Protein AF-A0A1R0F9T3-F1 (afdb_monomer_lite)

Secondary structure (DSSP, 8-state):
-PPEEE-TT--B------TTEEEEETTBSS--GGGTTS-EEEEEE---S----PPP---EEEEE-TTTHHHHHHHHHTTSSSEEEEE-GGGGSHHHHHHHHHHHHHHHHHHTS--B-HHHHHHHTTTBS-GGG---BHHHHHHHHHHHHHHGGGSGGGEEEE-TT--HHHHHHHHT-S-----

Structure (mmCIF, N/CA/C/O backbone):
data_AF-A0A1R0F9T3-F1
#
_entry.id   AF-A0A1R0F9T3-F1
#
loop_
_atom_site.group_PDB
_atom_site.id
_atom_site.type_symbol
_atom_site.label_atom_id
_atom_site.label_alt_id
_atom_site.label_comp_id
_atom_site.label_asym_id
_atom_site.label_entity_id
_atom_site.label_seq_id
_atom_site.pdbx_PDB_ins_code
_atom_site.Cartn_x
_atom_site.Cartn_y
_atom_site.Cartn_z
_atom_site.occupancy
_atom_site.B_iso_or_equiv
_atom_site.auth_seq_id
_atom_site.auth_comp_id
_atom_site.auth_asym_id
_atom_site.auth_atom_id
_atom_site.pdbx_PDB_model_num
ATOM 1 N N . MET A 1 1 ? -17.046 -14.395 0.648 1.00 65.00 1 MET A N 1
ATOM 2 C CA . MET A 1 1 ? -17.604 -13.207 -0.043 1.00 65.00 1 MET A CA 1
ATOM 3 C C . MET A 1 1 ? -16.597 -12.749 -1.085 1.00 65.00 1 MET A C 1
ATOM 5 O O . MET A 1 1 ? -15.412 -12.892 -0.808 1.00 65.00 1 MET A O 1
ATOM 9 N N . PRO A 1 2 ? -17.021 -12.252 -2.257 1.00 77.38 2 PRO A N 1
ATOM 10 C CA . PRO A 1 2 ? -16.086 -11.717 -3.244 1.00 77.38 2 PRO A CA 1
ATOM 11 C C . PRO A 1 2 ? -15.361 -10.472 -2.695 1.00 77.38 2 PRO A C 1
ATOM 13 O O . PRO A 1 2 ? -15.973 -9.710 -1.937 1.00 77.38 2 PRO A O 1
ATOM 16 N N . PRO A 1 3 ? -14.080 -10.261 -3.048 1.00 82.00 3 PRO A N 1
ATOM 17 C CA . PRO A 1 3 ? -13.340 -9.077 -2.632 1.00 82.00 3 PRO A CA 1
ATOM 18 C C . PRO A 1 3 ? -13.878 -7.819 -3.323 1.00 82.00 3 PRO A C 1
ATOM 20 O O . PRO A 1 3 ? -14.346 -7.864 -4.461 1.00 82.00 3 PRO A O 1
ATOM 23 N N . ILE A 1 4 ? -13.765 -6.675 -2.651 1.00 83.94 4 ILE A N 1
ATOM 24 C CA . ILE A 1 4 ? -14.003 -5.364 -3.258 1.00 83.94 4 ILE A CA 1
ATOM 25 C C . ILE A 1 4 ? -12.869 -5.081 -4.244 1.00 83.94 4 ILE A C 1
ATOM 27 O O . ILE A 1 4 ? -11.699 -5.058 -3.866 1.00 83.94 4 ILE A O 1
ATOM 31 N N . VAL A 1 5 ? -13.200 -4.857 -5.512 1.00 83.75 5 VAL A N 1
ATOM 32 C CA . VAL A 1 5 ? -12.196 -4.605 -6.550 1.00 83.75 5 VAL A CA 1
ATOM 33 C C . VAL A 1 5 ? -12.031 -3.103 -6.762 1.00 83.75 5 VAL A C 1
ATOM 35 O O . VAL A 1 5 ? -12.993 -2.398 -7.063 1.00 83.75 5 VAL A O 1
ATOM 38 N N . PHE A 1 6 ? -10.798 -2.634 -6.604 1.00 82.12 6 PHE A N 1
ATOM 39 C CA . PHE A 1 6 ? -10.340 -1.296 -6.950 1.00 82.12 6 PHE A CA 1
ATOM 40 C C . PHE A 1 6 ? -9.676 -1.324 -8.331 1.00 82.12 6 PHE A C 1
ATOM 42 O O . PHE A 1 6 ? -8.920 -2.250 -8.616 1.00 82.12 6 PHE A O 1
ATOM 49 N N . ASP A 1 7 ? -9.881 -0.321 -9.182 1.00 81.75 7 ASP A N 1
ATOM 50 C CA . ASP A 1 7 ? -8.977 -0.107 -10.318 1.00 81.75 7 ASP A CA 1
ATOM 51 C C . ASP A 1 7 ? -7.606 0.433 -9.869 1.00 81.75 7 ASP A C 1
ATOM 53 O O . ASP A 1 7 ? -7.357 0.698 -8.687 1.00 81.75 7 ASP A O 1
ATOM 57 N N . ARG A 1 8 ? -6.705 0.637 -10.840 1.00 77.44 8 ARG A N 1
ATOM 58 C CA . ARG A 1 8 ? -5.381 1.230 -10.601 1.00 77.44 8 ARG A CA 1
ATOM 59 C C . ARG A 1 8 ? -5.450 2.600 -9.908 1.00 77.44 8 ARG A C 1
ATOM 61 O O . ARG A 1 8 ? -4.518 2.972 -9.206 1.00 77.44 8 ARG A O 1
ATOM 68 N N . ASP A 1 9 ? -6.533 3.349 -10.120 1.00 78.44 9 ASP A N 1
ATOM 69 C CA . ASP A 1 9 ? -6.744 4.713 -9.628 1.00 78.44 9 ASP A CA 1
ATOM 70 C C . ASP A 1 9 ? -7.524 4.723 -8.293 1.00 78.44 9 ASP A C 1
ATOM 72 O O . ASP A 1 9 ? -7.835 5.783 -7.740 1.00 78.44 9 ASP A O 1
ATOM 76 N N . GLY A 1 10 ? -7.846 3.540 -7.760 1.00 77.31 10 GLY A N 1
ATOM 77 C CA . GLY A 1 10 ? -8.574 3.357 -6.513 1.00 77.31 10 GLY A CA 1
ATOM 78 C C . GLY A 1 10 ? -10.089 3.545 -6.621 1.00 77.31 10 GLY A C 1
ATOM 79 O O . GLY A 1 10 ? -10.742 3.773 -5.604 1.00 77.31 10 GLY A O 1
ATOM 80 N N . LYS A 1 11 ? -10.688 3.472 -7.812 1.00 79.44 11 LYS A N 1
ATOM 81 C CA . LYS A 1 11 ? -12.151 3.487 -7.975 1.00 79.44 11 LYS A CA 1
ATOM 82 C C . LYS A 1 11 ? -12.725 2.095 -7.747 1.00 79.44 11 LYS A C 1
ATOM 84 O O . LYS A 1 11 ? -12.160 1.112 -8.208 1.00 79.44 11 LYS A O 1
ATOM 89 N N . THR A 1 12 ? -13.864 2.030 -7.064 1.00 75.00 12 THR A N 1
ATOM 90 C CA . THR A 1 12 ? -14.610 0.792 -6.797 1.00 75.00 12 THR A CA 1
ATOM 91 C C . THR A 1 12 ? -16.018 0.901 -7.365 1.00 75.00 12 THR A C 1
ATOM 93 O O . THR A 1 12 ? -16.609 1.978 -7.340 1.00 75.00 12 THR A O 1
ATOM 96 N N . GLU A 1 13 ? -16.577 -0.212 -7.839 1.00 63.66 13 GLU A N 1
ATOM 97 C CA . GLU A 1 13 ? -17.983 -0.290 -8.280 1.00 63.66 13 GLU A CA 1
ATOM 98 C C . GLU A 1 13 ? -18.960 -0.637 -7.145 1.00 63.66 13 GLU A C 1
ATOM 100 O O . GLU A 1 13 ? -20.173 -0.663 -7.337 1.00 63.66 13 GLU A O 1
ATOM 105 N N . SER A 1 14 ? -18.464 -0.921 -5.939 1.00 58.78 14 SER A N 1
ATOM 106 C CA . SER A 1 14 ? -19.295 -1.498 -4.885 1.00 58.78 14 SER A CA 1
ATOM 107 C C . SER A 1 14 ? -20.095 -0.440 -4.111 1.00 58.78 14 SER A C 1
ATOM 109 O O . SER A 1 14 ? -19.513 0.444 -3.477 1.00 58.78 14 SER A O 1
ATOM 111 N N . SER A 1 15 ? -21.423 -0.589 -4.064 1.00 54.56 15 SER A N 1
ATOM 112 C CA . SER A 1 15 ? -22.349 0.227 -3.261 1.00 54.56 15 SER A CA 1
ATOM 113 C C . SER A 1 15 ? -22.450 -0.241 -1.798 1.00 54.56 15 SER A C 1
ATOM 115 O O . SER A 1 15 ? -23.550 -0.345 -1.246 1.00 54.56 15 SER A O 1
ATOM 117 N N . VAL A 1 16 ? -21.328 -0.604 -1.169 1.00 58.78 16 VAL A N 1
ATOM 118 C CA . VAL A 1 16 ? -21.351 -1.093 0.217 1.00 58.78 16 VAL A CA 1
ATOM 119 C C . VAL A 1 16 ? -21.516 0.100 1.159 1.00 58.78 16 VAL A C 1
ATOM 121 O O . VAL A 1 16 ? -20.554 0.795 1.473 1.00 58.78 16 VAL A O 1
ATOM 124 N N . LYS A 1 17 ? -22.747 0.324 1.629 1.00 57.59 17 LYS A N 1
ATOM 125 C CA . LYS A 1 17 ? -23.012 1.187 2.784 1.00 57.59 17 LYS A CA 1
ATOM 126 C C . LYS A 1 17 ? -22.591 0.441 4.046 1.00 57.59 17 LYS A C 1
ATOM 128 O O . LYS A 1 17 ? -23.295 -0.460 4.492 1.00 57.59 17 LYS A O 1
ATOM 133 N N . SER A 1 18 ? -21.445 0.797 4.602 1.00 58.94 18 SER A N 1
ATOM 134 C CA . SER A 1 18 ? -20.999 0.292 5.900 1.00 58.94 18 SER A CA 1
ATOM 135 C C . SER A 1 18 ? -20.145 1.344 6.584 1.00 58.94 18 SER A C 1
ATOM 137 O O . SER A 1 18 ? -19.235 1.896 5.961 1.00 58.94 18 SER A O 1
ATOM 139 N N . ASP A 1 19 ? -20.445 1.607 7.852 1.00 67.94 19 ASP A N 1
ATOM 140 C CA . ASP A 1 19 ? -19.645 2.487 8.691 1.00 67.94 19 ASP A CA 1
ATOM 141 C C . ASP A 1 19 ? -18.375 1.757 9.133 1.00 67.94 19 ASP A C 1
ATOM 143 O O . ASP A 1 19 ? -18.444 0.674 9.707 1.00 67.94 19 ASP A O 1
ATOM 147 N N . ASN A 1 20 ? -17.217 2.361 8.852 1.00 74.38 20 ASN A N 1
ATOM 148 C CA . ASN A 1 20 ? -15.891 1.944 9.321 1.00 74.38 20 ASN A CA 1
ATOM 149 C C . ASN A 1 20 ? -15.489 0.497 8.993 1.00 74.38 20 ASN A C 1
ATOM 151 O O . ASN A 1 20 ? -14.824 -0.172 9.782 1.00 74.38 20 ASN A O 1
ATOM 155 N N . LEU A 1 21 ? -15.847 0.010 7.806 1.00 86.81 21 LEU A N 1
ATOM 156 C CA . LEU A 1 21 ? -15.450 -1.328 7.385 1.00 86.81 21 LEU A CA 1
ATOM 157 C C . LEU A 1 21 ? -13.945 -1.387 7.074 1.00 86.81 21 LEU A C 1
ATOM 159 O O . LEU A 1 21 ? -13.468 -0.672 6.184 1.00 86.81 21 LEU A O 1
ATOM 163 N N . LEU A 1 22 ? -13.222 -2.282 7.755 1.00 91.44 22 LEU A N 1
ATOM 164 C CA . LEU A 1 22 ? -11.809 -2.544 7.493 1.00 91.44 22 LEU A CA 1
ATOM 165 C C . LEU A 1 22 ? -11.645 -3.418 6.243 1.00 91.44 22 LEU A C 1
ATOM 167 O O . LEU A 1 22 ? -12.154 -4.537 6.167 1.00 91.44 22 LEU A O 1
ATOM 171 N N . LEU A 1 23 ? -10.897 -2.915 5.268 1.00 92.00 23 LEU A N 1
ATOM 172 C CA . LEU A 1 23 ? -10.535 -3.618 4.048 1.00 92.00 23 LEU A CA 1
ATOM 173 C C . LEU A 1 23 ? -9.089 -4.104 4.131 1.00 92.00 23 LEU A C 1
ATOM 175 O O . LEU A 1 23 ? -8.170 -3.302 4.274 1.00 92.00 23 LEU A O 1
ATOM 179 N N . VAL A 1 24 ? -8.883 -5.411 3.989 1.00 93.06 24 VAL A N 1
ATOM 180 C CA . VAL A 1 24 ? -7.559 -6.053 3.936 1.00 93.06 24 VAL A CA 1
ATOM 181 C C . VAL A 1 24 ? -7.310 -6.666 2.555 1.00 93.06 24 VAL A C 1
ATOM 183 O O . VAL A 1 24 ? -8.276 -7.020 1.878 1.00 93.06 24 VAL A O 1
ATOM 186 N N . PRO A 1 25 ? -6.057 -6.820 2.099 1.00 91.19 25 PRO A N 1
ATOM 187 C CA . PRO A 1 25 ? -5.786 -7.512 0.842 1.00 91.19 25 PRO A CA 1
ATOM 188 C C . PRO A 1 25 ? -6.361 -8.938 0.862 1.00 91.19 25 PRO A C 1
ATOM 190 O O . PRO A 1 25 ? -6.212 -9.653 1.852 1.00 91.19 25 PRO A O 1
ATOM 193 N N . ASP A 1 26 ? -7.016 -9.367 -0.217 1.00 85.88 26 ASP A N 1
ATOM 194 C CA . ASP A 1 26 ? -7.688 -10.673 -0.283 1.00 85.88 26 ASP A CA 1
ATOM 195 C C . ASP A 1 26 ? -6.741 -11.880 -0.200 1.00 85.88 26 ASP A C 1
ATOM 197 O O . ASP A 1 26 ? -7.145 -12.957 0.232 1.00 85.88 26 ASP A O 1
ATOM 201 N N . SER A 1 27 ? -5.477 -11.672 -0.567 1.00 84.88 27 SER A N 1
ATOM 202 C CA . SER A 1 27 ? -4.444 -12.704 -0.639 1.00 84.88 27 SER A CA 1
ATOM 203 C C . SER A 1 27 ? -3.402 -12.538 0.464 1.00 84.88 27 SER A C 1
ATOM 205 O O . SER A 1 27 ? -2.284 -13.004 0.313 1.00 84.88 27 SER A O 1
ATOM 207 N N . LEU A 1 28 ? -3.711 -11.832 1.551 1.00 88.06 28 LEU A N 1
ATOM 208 C CA . LEU A 1 28 ? -2.763 -11.617 2.643 1.00 88.06 28 LEU A CA 1
ATOM 209 C C . LEU A 1 28 ? -2.394 -12.950 3.326 1.00 88.06 28 LEU A C 1
ATOM 211 O O . LEU A 1 28 ? -3.295 -13.682 3.729 1.00 88.06 28 LEU A O 1
ATOM 215 N N . PHE A 1 29 ? -1.096 -13.263 3.459 1.00 84.88 29 PHE A N 1
ATOM 216 C CA . PHE A 1 29 ? -0.644 -14.505 4.116 1.00 84.88 29 PHE A CA 1
ATOM 217 C C . PHE A 1 29 ? -1.073 -14.572 5.577 1.0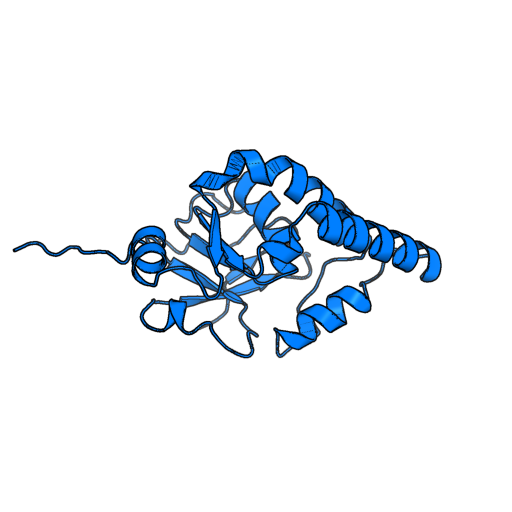0 84.88 29 PHE A C 1
ATOM 219 O O . PHE A 1 29 ? -1.625 -15.572 6.024 1.00 84.88 29 PHE A O 1
ATOM 226 N N . GLU A 1 30 ? -0.811 -13.494 6.309 1.00 85.62 30 GLU A N 1
ATOM 227 C CA . GLU A 1 30 ? -1.110 -13.381 7.727 1.00 85.62 30 GLU A CA 1
ATOM 228 C C . GLU A 1 30 ? -1.765 -12.033 7.979 1.00 85.62 30 GLU A C 1
ATOM 230 O O . GLU A 1 30 ? -1.244 -10.978 7.609 1.00 85.62 30 GLU A O 1
ATOM 235 N N . ILE A 1 31 ? -2.938 -12.069 8.603 1.00 87.12 31 ILE A N 1
ATOM 236 C CA . ILE A 1 31 ? -3.602 -10.854 9.055 1.00 87.12 31 ILE A CA 1
ATOM 237 C C . ILE A 1 31 ? -2.877 -10.396 10.322 1.00 87.12 31 ILE A C 1
ATOM 239 O O . ILE A 1 31 ? -2.765 -11.199 11.252 1.00 87.12 31 ILE A O 1
ATOM 243 N N . PRO A 1 32 ? -2.430 -9.129 10.404 1.00 88.06 32 PRO A N 1
ATOM 244 C CA . PRO A 1 32 ? -1.867 -8.598 11.634 1.00 88.06 32 PRO A CA 1
ATOM 245 C C . PRO A 1 32 ? -2.786 -8.880 12.824 1.00 88.06 32 PRO A C 1
ATOM 247 O O . PRO A 1 32 ? -3.992 -8.618 12.760 1.00 88.06 32 PRO A O 1
ATOM 250 N N . SER A 1 33 ? -2.214 -9.383 13.920 1.00 85.94 33 SER A N 1
ATOM 251 C CA . SER A 1 33 ? -2.945 -9.698 15.159 1.00 85.94 33 SER A CA 1
ATOM 252 C C . SER A 1 33 ? -3.733 -8.498 15.694 1.00 85.94 33 SER A C 1
ATOM 254 O O . SER A 1 33 ? -4.813 -8.664 16.257 1.00 85.94 33 SER A O 1
ATOM 256 N N . ALA A 1 34 ? -3.240 -7.290 15.412 1.00 85.56 34 ALA A N 1
ATOM 257 C CA . ALA A 1 34 ? -3.908 -6.008 15.608 1.00 85.56 34 ALA A CA 1
ATOM 258 C C . ALA A 1 34 ? -5.361 -5.956 15.113 1.00 85.56 34 ALA A C 1
ATOM 260 O O . ALA A 1 34 ? -6.176 -5.215 15.658 1.00 85.56 34 ALA A O 1
ATOM 261 N N . PHE A 1 35 ? -5.699 -6.720 14.075 1.00 88.62 35 PHE A N 1
ATOM 262 C CA . PHE A 1 35 ? -7.032 -6.705 13.492 1.00 88.62 35 PHE A CA 1
ATOM 263 C C . PHE A 1 35 ? -7.900 -7.875 13.945 1.00 88.62 35 PHE A C 1
ATOM 265 O O . PHE A 1 35 ? -9.034 -7.953 13.493 1.00 88.62 35 PHE A O 1
ATOM 272 N N . SER A 1 36 ? -7.433 -8.807 14.781 1.00 84.06 36 SER A N 1
ATOM 273 C CA . SER A 1 36 ? -8.149 -10.057 15.106 1.00 84.06 36 SER A CA 1
ATOM 274 C C . SER A 1 36 ? -9.632 -9.868 15.450 1.00 84.06 36 SER A C 1
ATOM 276 O O . SER A 1 36 ? -10.457 -10.614 14.934 1.00 84.06 36 SER A O 1
ATOM 278 N N . GLU A 1 37 ? -9.972 -8.818 16.197 1.00 81.56 37 GLU A N 1
ATOM 279 C CA . GLU A 1 37 ? -11.328 -8.532 16.697 1.00 81.56 37 GLU A CA 1
ATOM 280 C C . GLU A 1 37 ? -12.215 -7.715 15.735 1.00 81.56 37 GLU A C 1
ATOM 282 O O . GLU A 1 37 ? -13.374 -7.443 16.034 1.00 81.56 37 GLU A O 1
ATOM 287 N N . GLN A 1 38 ? -11.685 -7.301 14.583 1.00 82.88 38 GLN A N 1
ATOM 288 C CA . GLN A 1 38 ? -12.357 -6.384 13.661 1.00 82.88 38 GLN A CA 1
ATOM 289 C C . GLN A 1 38 ? -13.117 -7.135 12.568 1.00 82.88 38 GLN A C 1
ATOM 291 O O . GLN A 1 38 ? -12.598 -8.103 11.997 1.00 82.88 38 GLN A O 1
ATOM 296 N N . GLU A 1 39 ? -14.307 -6.642 12.209 1.00 84.88 39 GLU A N 1
ATOM 297 C CA . GLU A 1 39 ? -14.977 -7.078 10.984 1.00 84.88 39 GLU A CA 1
ATOM 298 C C . GLU A 1 39 ? -14.147 -6.627 9.778 1.00 84.88 39 GLU A C 1
ATOM 300 O O . GLU A 1 39 ? -13.840 -5.445 9.605 1.00 84.88 39 GLU A O 1
ATOM 305 N N . LYS A 1 40 ? -13.765 -7.591 8.940 1.00 87.25 40 LYS A N 1
ATOM 306 C CA . LYS A 1 40 ? -12.919 -7.361 7.771 1.00 87.25 40 LYS A CA 1
ATOM 307 C C . LYS A 1 40 ? -13.666 -7.756 6.516 1.00 87.25 40 LYS A C 1
ATOM 309 O O . LYS A 1 40 ? -14.296 -8.813 6.464 1.00 87.25 40 LYS A O 1
ATOM 314 N N . LYS A 1 41 ? -13.476 -6.981 5.456 1.00 89.62 41 LYS A N 1
ATOM 315 C CA . LYS A 1 41 ? -13.662 -7.468 4.089 1.00 89.62 41 LYS A CA 1
ATOM 316 C C . LYS A 1 41 ? -12.356 -7.434 3.332 1.00 89.62 41 LYS A C 1
ATOM 318 O O . LYS A 1 41 ? -11.402 -6.756 3.691 1.00 89.62 41 LYS A O 1
ATOM 323 N N . GLN A 1 42 ? -12.328 -8.223 2.278 1.00 88.94 42 GLN A N 1
ATOM 324 C CA . GLN A 1 42 ? -11.174 -8.340 1.417 1.00 88.94 42 GLN A CA 1
ATOM 325 C C . GLN A 1 42 ? -11.274 -7.345 0.260 1.00 88.94 42 GLN A C 1
ATOM 327 O O . GLN A 1 42 ? -12.376 -7.081 -0.226 1.00 88.94 42 GLN A O 1
ATOM 332 N N . TYR A 1 43 ? -10.143 -6.814 -0.200 1.00 87.50 43 TYR A N 1
ATOM 333 C CA . TYR A 1 43 ? -10.060 -6.014 -1.418 1.00 87.50 43 TYR A CA 1
ATOM 334 C C . TYR A 1 43 ? -8.936 -6.464 -2.340 1.00 87.50 43 TYR A C 1
ATOM 336 O O . TYR A 1 43 ? -7.915 -6.964 -1.872 1.00 87.50 43 TYR A O 1
ATOM 344 N N . ARG A 1 44 ? -9.096 -6.197 -3.640 1.00 85.62 44 ARG A N 1
ATOM 345 C CA . ARG A 1 44 ? -8.129 -6.467 -4.713 1.00 85.62 44 ARG A CA 1
ATOM 346 C C . ARG A 1 44 ? -7.927 -5.240 -5.592 1.00 85.62 44 ARG A C 1
ATOM 348 O O . ARG A 1 44 ? -8.863 -4.475 -5.787 1.00 85.62 44 ARG A O 1
ATOM 355 N N . ILE A 1 45 ? -6.736 -5.089 -6.169 1.00 81.94 45 ILE A N 1
ATOM 356 C CA . ILE A 1 45 ? -6.464 -4.105 -7.226 1.00 81.94 45 ILE A CA 1
ATOM 357 C C . ILE A 1 45 ? -6.540 -4.821 -8.585 1.00 81.94 45 ILE A C 1
ATOM 359 O O . ILE A 1 45 ? -5.838 -5.800 -8.822 1.00 81.94 45 ILE A O 1
ATOM 363 N N . GLY A 1 46 ? -7.431 -4.376 -9.467 1.00 75.06 46 GLY A N 1
ATOM 364 C CA . GLY A 1 46 ? -7.703 -4.966 -10.778 1.00 75.06 46 GLY A CA 1
ATOM 365 C C . GLY A 1 46 ? -6.828 -4.418 -11.914 1.00 75.06 46 GLY A C 1
ATOM 366 O O . GLY A 1 46 ? -6.213 -3.356 -11.807 1.00 75.06 46 GLY A O 1
ATOM 367 N N . ARG A 1 47 ? -6.803 -5.147 -13.044 1.00 64.19 47 ARG A N 1
ATOM 368 C CA . ARG A 1 47 ? -6.047 -4.828 -14.281 1.00 64.19 47 ARG A CA 1
ATOM 369 C C . ARG A 1 47 ? -6.711 -3.834 -15.242 1.00 64.19 47 ARG A C 1
ATOM 371 O O . ARG A 1 47 ? -6.119 -3.525 -16.264 1.00 64.19 47 ARG A O 1
ATOM 378 N N . ASN A 1 48 ? -7.840 -3.244 -14.851 1.00 60.41 48 ASN A N 1
ATOM 379 C CA . ASN A 1 48 ? -8.385 -2.029 -15.462 1.00 60.41 48 ASN A CA 1
ATOM 380 C C . ASN A 1 48 ? -8.846 -2.185 -16.927 1.00 60.41 48 ASN A C 1
ATOM 382 O O . ASN A 1 48 ? -8.130 -1.779 -17.837 1.00 60.41 48 ASN A O 1
ATOM 386 N N . ILE A 1 49 ? -10.048 -2.725 -17.177 1.00 49.56 49 ILE A N 1
ATOM 387 C CA . ILE A 1 49 ? -10.641 -2.595 -18.527 1.00 49.56 49 ILE A CA 1
ATOM 388 C C . ILE A 1 49 ? -12.080 -2.070 -18.501 1.00 49.56 49 ILE A C 1
ATOM 390 O O . ILE A 1 49 ? -12.401 -1.216 -19.316 1.00 49.56 49 ILE A O 1
ATOM 394 N N . PHE A 1 50 ? -12.924 -2.436 -17.537 1.00 46.28 50 PHE A N 1
ATOM 395 C CA . PHE A 1 50 ? -14.273 -1.868 -17.462 1.00 46.28 50 PHE A CA 1
ATOM 396 C C . PHE A 1 50 ? -14.692 -1.742 -16.006 1.00 46.28 50 PHE A C 1
ATOM 398 O O . PHE A 1 50 ? -15.082 -2.733 -15.403 1.00 46.28 50 PHE A O 1
ATOM 405 N N . LEU A 1 51 ? -14.563 -0.541 -15.441 1.00 47.22 51 LEU A N 1
ATOM 406 C CA . LEU A 1 51 ? -15.410 -0.159 -14.319 1.00 47.22 51 LEU A CA 1
ATOM 407 C C . LEU A 1 51 ? -16.263 1.029 -14.780 1.00 47.22 51 LEU A C 1
ATOM 409 O O . LEU A 1 51 ? -15.727 2.109 -15.058 1.00 47.22 51 LEU A O 1
ATOM 413 N N . GLU A 1 52 ? -17.569 0.821 -14.946 1.00 43.28 52 GLU A N 1
ATOM 414 C CA . GLU A 1 52 ? -18.510 1.900 -15.253 1.00 43.28 52 GLU A CA 1
ATOM 415 C C . GLU A 1 52 ? -18.682 2.823 -14.033 1.00 43.28 52 GLU A C 1
ATOM 417 O O . GLU A 1 52 ? -18.379 2.482 -12.891 1.00 43.28 52 GLU A O 1
ATOM 422 N N . LYS A 1 53 ? -19.083 4.072 -14.296 1.00 41.44 53 LYS A N 1
ATOM 423 C CA . LYS A 1 53 ? -18.963 5.220 -13.378 1.00 41.44 53 LYS A CA 1
ATOM 424 C C . LYS A 1 53 ? -19.398 4.925 -11.929 1.00 41.44 53 LYS A C 1
ATOM 426 O O . LYS A 1 53 ? -20.580 4.781 -11.635 1.00 41.44 53 LYS A O 1
ATOM 431 N N . ALA A 1 54 ? -18.440 5.012 -11.006 1.00 42.56 54 ALA A N 1
ATOM 432 C CA . ALA A 1 54 ? -18.667 4.931 -9.564 1.00 42.56 54 ALA A CA 1
ATOM 433 C C . ALA A 1 54 ? -19.310 6.207 -8.973 1.00 42.56 54 ALA A C 1
ATOM 435 O O . ALA A 1 54 ? -18.903 7.327 -9.296 1.00 42.56 54 ALA A O 1
ATOM 436 N N . ARG A 1 55 ? -20.258 6.038 -8.035 1.00 42.41 55 ARG A N 1
ATOM 437 C CA . ARG A 1 55 ? -20.723 7.090 -7.106 1.00 42.41 55 ARG A CA 1
ATOM 438 C C . ARG A 1 55 ? -19.877 7.064 -5.824 1.00 42.41 55 ARG A C 1
ATOM 440 O O . ARG A 1 55 ? -19.602 5.998 -5.288 1.00 42.41 55 ARG A O 1
ATOM 447 N N . GLN A 1 56 ? -19.456 8.241 -5.354 1.00 52.47 56 GLN A N 1
ATOM 448 C CA . GLN A 1 56 ? -18.597 8.423 -4.177 1.00 52.47 56 GLN A CA 1
ATOM 449 C C . GLN A 1 56 ? -19.389 8.431 -2.864 1.00 52.47 56 GLN A C 1
ATOM 451 O O . GLN A 1 56 ? -20.367 9.166 -2.758 1.00 52.47 56 GLN A O 1
ATOM 456 N N . GLN A 1 57 ? -18.877 7.678 -1.883 1.00 52.47 57 GLN A N 1
ATOM 457 C CA . GLN A 1 57 ? -18.698 7.988 -0.449 1.00 52.47 57 GLN A CA 1
ATOM 458 C C . GLN A 1 57 ? -18.855 6.697 0.362 1.00 52.47 57 GLN A C 1
ATOM 460 O O . GLN A 1 57 ? -19.941 6.374 0.834 1.00 52.47 57 GLN A O 1
ATOM 465 N N . ASN A 1 58 ? -17.756 5.956 0.513 1.00 60.44 58 ASN A N 1
ATOM 466 C CA . ASN A 1 58 ? -17.719 4.771 1.361 1.00 60.44 58 ASN A CA 1
ATOM 467 C C . ASN A 1 58 ? -16.813 5.052 2.567 1.00 60.44 58 ASN A C 1
ATOM 469 O O . ASN A 1 58 ? -15.653 5.436 2.395 1.00 60.44 58 ASN A O 1
ATOM 473 N N . ASN A 1 59 ? -17.327 4.825 3.779 1.00 77.19 59 ASN A N 1
ATOM 474 C CA . ASN A 1 59 ? -16.587 4.911 5.044 1.00 77.19 59 ASN A CA 1
ATOM 475 C C . ASN A 1 59 ? -15.651 3.699 5.218 1.00 77.19 59 ASN A C 1
ATOM 477 O O . ASN A 1 59 ? -15.668 3.017 6.240 1.00 77.19 59 ASN A O 1
ATOM 481 N N . PHE A 1 60 ? -14.862 3.385 4.189 1.00 86.38 60 PHE A N 1
ATOM 482 C CA . PHE A 1 60 ? -13.889 2.303 4.238 1.00 86.38 60 PHE A CA 1
ATOM 483 C C . PHE A 1 60 ? -12.619 2.751 4.947 1.00 86.38 60 PHE A C 1
ATOM 485 O O . PHE A 1 60 ? -12.146 3.880 4.768 1.00 86.38 60 PHE A O 1
ATOM 492 N N . ILE A 1 61 ? -12.039 1.817 5.689 1.00 91.94 61 ILE A N 1
ATOM 493 C CA . ILE A 1 61 ? -10.698 1.929 6.236 1.00 91.94 61 ILE A CA 1
ATOM 494 C C . ILE A 1 61 ? -9.848 0.894 5.518 1.00 91.94 61 ILE A C 1
ATOM 496 O O . ILE A 1 61 ? -10.121 -0.295 5.615 1.00 91.94 61 ILE A O 1
ATOM 500 N N . VAL A 1 62 ? -8.848 1.320 4.757 1.00 93.31 62 VAL A N 1
ATOM 501 C CA . VAL A 1 62 ? -8.003 0.391 3.997 1.00 93.31 62 VAL A CA 1
ATOM 502 C C . VAL A 1 62 ? -6.761 0.068 4.807 1.00 93.31 62 VAL A C 1
ATOM 504 O O . VAL A 1 62 ? -6.062 0.980 5.225 1.00 93.31 62 VAL A O 1
ATOM 507 N N . TYR A 1 63 ? -6.448 -1.209 4.992 1.00 95.31 63 TYR A N 1
ATOM 508 C CA . TYR A 1 63 ? -5.112 -1.649 5.372 1.00 95.31 63 TYR A CA 1
ATOM 509 C C . TYR A 1 63 ? -4.290 -1.929 4.109 1.00 95.31 63 TYR A C 1
ATOM 511 O O . TYR A 1 63 ? -4.668 -2.749 3.266 1.00 95.31 63 TYR A O 1
ATOM 519 N N . ALA A 1 64 ? -3.166 -1.235 3.959 1.00 94.06 64 ALA A N 1
ATOM 520 C CA . ALA A 1 64 ? -2.271 -1.381 2.820 1.00 94.06 64 ALA A CA 1
ATOM 521 C C . ALA A 1 64 ? -0.840 -1.664 3.305 1.00 94.06 64 ALA A C 1
ATOM 523 O O . ALA A 1 64 ? -0.129 -0.727 3.680 1.00 94.06 64 ALA A O 1
ATOM 524 N N . PRO A 1 65 ? -0.395 -2.934 3.285 1.00 93.50 65 PRO A N 1
ATOM 525 C CA . PRO A 1 65 ? 0.978 -3.266 3.636 1.00 93.50 65 PRO A CA 1
ATOM 526 C C . PRO A 1 65 ? 1.962 -2.703 2.610 1.00 93.50 65 PRO A C 1
ATOM 528 O O . PRO A 1 65 ? 1.625 -2.539 1.439 1.00 93.50 65 PRO A O 1
ATOM 531 N N . PHE A 1 66 ? 3.204 -2.433 2.984 1.00 91.31 66 PHE A N 1
ATOM 532 C CA . PHE A 1 66 ? 4.232 -2.043 2.023 1.00 91.31 66 PHE A CA 1
ATOM 533 C C . PHE A 1 66 ? 4.450 -3.141 0.959 1.00 91.31 66 PHE A C 1
ATOM 535 O O . PHE A 1 66 ? 4.612 -4.302 1.326 1.00 91.31 66 PHE A O 1
ATOM 542 N N . PRO A 1 67 ? 4.552 -2.829 -0.351 1.00 91.75 67 PRO A N 1
ATOM 543 C CA . PRO A 1 67 ? 4.514 -1.509 -0.997 1.00 91.75 67 PRO A CA 1
ATOM 544 C C . PRO A 1 67 ? 3.125 -0.992 -1.428 1.00 91.75 67 PRO A C 1
ATOM 546 O O . PRO A 1 67 ? 3.058 0.065 -2.056 1.00 91.75 67 PRO A O 1
ATOM 549 N N . LEU A 1 68 ? 2.015 -1.671 -1.116 1.00 91.88 68 LEU A N 1
ATOM 550 C CA . LEU A 1 68 ? 0.658 -1.232 -1.493 1.00 91.88 68 LEU A CA 1
ATOM 551 C C . LEU A 1 68 ? 0.303 0.175 -1.012 1.00 91.88 68 LEU A C 1
ATOM 553 O O . LEU A 1 68 ? -0.489 0.857 -1.665 1.00 91.88 68 LEU A O 1
ATOM 557 N N . GLY A 1 69 ? 0.908 0.648 0.078 1.00 93.31 69 GLY A N 1
ATOM 558 C CA . GLY A 1 69 ? 0.699 2.017 0.542 1.00 93.31 69 GLY A CA 1
ATOM 559 C C . GLY A 1 69 ? 1.063 3.084 -0.494 1.00 93.31 69 GLY A C 1
ATOM 560 O O . GLY A 1 69 ? 0.433 4.140 -0.496 1.00 93.31 69 GLY A O 1
ATOM 561 N N . PHE A 1 70 ? 1.978 2.810 -1.439 1.00 92.38 70 PHE A N 1
ATOM 562 C CA . PHE A 1 70 ? 2.256 3.751 -2.533 1.00 92.38 70 PHE A CA 1
ATOM 563 C C . PHE A 1 70 ? 1.036 4.001 -3.425 1.00 92.38 70 PHE A C 1
ATOM 565 O O . PHE A 1 70 ? 0.859 5.102 -3.937 1.00 92.38 70 PHE A O 1
ATOM 572 N N . TRP A 1 71 ? 0.183 2.996 -3.607 1.00 92.44 71 TRP A N 1
ATOM 573 C CA . TRP A 1 71 ? -1.095 3.157 -4.295 1.00 92.44 71 TRP A CA 1
ATOM 574 C C . TRP A 1 71 ? -2.153 3.778 -3.376 1.00 92.44 71 TRP A C 1
ATOM 576 O O . TRP A 1 71 ? -2.879 4.693 -3.773 1.00 92.44 71 TRP A O 1
ATOM 586 N N . ALA A 1 72 ? -2.223 3.305 -2.132 1.00 93.56 72 ALA A N 1
ATOM 587 C CA . ALA A 1 72 ? -3.299 3.667 -1.222 1.00 93.56 72 ALA A CA 1
ATOM 588 C C . ALA A 1 72 ? -3.255 5.148 -0.803 1.00 93.56 72 ALA A C 1
ATOM 590 O O . ALA A 1 72 ? -4.302 5.774 -0.672 1.00 93.56 72 ALA A O 1
ATOM 591 N N . ILE A 1 73 ? -2.072 5.751 -0.646 1.00 94.88 73 ILE A N 1
ATOM 592 C CA . ILE A 1 73 ? -1.951 7.161 -0.238 1.00 94.88 73 ILE A CA 1
ATOM 593 C C . ILE A 1 73 ? -2.571 8.119 -1.285 1.00 94.88 73 ILE A C 1
ATOM 595 O O . ILE A 1 73 ? -3.417 8.937 -0.914 1.00 94.88 73 ILE A O 1
ATOM 599 N N . PRO A 1 74 ? -2.226 8.052 -2.589 1.00 93.06 74 PRO A N 1
ATOM 600 C CA . PRO A 1 74 ? -2.900 8.844 -3.617 1.00 93.06 74 PRO A CA 1
ATOM 601 C C . PRO A 1 74 ? -4.397 8.547 -3.740 1.00 93.06 74 PRO A C 1
ATOM 603 O O . PRO A 1 74 ? -5.170 9.469 -3.996 1.00 93.06 74 PRO A O 1
ATOM 606 N N . ALA A 1 75 ? -4.823 7.295 -3.549 1.00 90.44 75 ALA A N 1
ATOM 607 C CA . ALA A 1 75 ? -6.241 6.940 -3.564 1.00 90.44 75 ALA A CA 1
ATOM 608 C C . ALA A 1 75 ? -7.003 7.583 -2.386 1.00 90.44 75 ALA A C 1
ATOM 610 O O . ALA A 1 75 ? -8.081 8.149 -2.585 1.00 90.44 75 ALA A O 1
ATOM 611 N N . LEU A 1 76 ? -6.414 7.601 -1.186 1.00 92.56 76 LEU A N 1
ATOM 612 C CA . LEU A 1 76 ? -6.945 8.328 -0.029 1.00 92.56 76 LEU A CA 1
ATOM 613 C C . LEU A 1 76 ? -7.069 9.829 -0.331 1.00 92.56 76 LEU A C 1
ATOM 615 O O . LEU A 1 76 ? -8.120 10.419 -0.096 1.00 92.56 76 LEU A O 1
ATOM 619 N N . ALA A 1 77 ? -6.037 10.436 -0.930 1.00 91.06 77 ALA A N 1
ATOM 620 C CA . ALA A 1 77 ? -6.046 11.854 -1.307 1.00 91.06 77 ALA A CA 1
ATOM 621 C C . ALA A 1 77 ? -7.190 12.224 -2.272 1.00 91.06 77 ALA A C 1
ATOM 623 O O . ALA A 1 77 ? -7.636 13.369 -2.299 1.00 91.06 77 ALA A O 1
ATOM 624 N N . GLN A 1 78 ? -7.661 11.262 -3.070 1.00 89.00 78 GLN A N 1
ATOM 625 C CA . GLN A 1 78 ? -8.780 11.426 -4.002 1.00 89.00 78 GLN A CA 1
ATOM 626 C C . GLN A 1 78 ? -10.154 11.136 -3.371 1.00 89.00 78 GLN A C 1
ATOM 628 O O . GLN A 1 78 ? -11.162 11.119 -4.082 1.00 89.00 78 GLN A O 1
ATOM 633 N N . GLY A 1 79 ? -10.211 10.867 -2.063 1.00 86.69 79 GLY A N 1
ATOM 634 C CA . GLY A 1 79 ? -11.450 10.552 -1.352 1.00 86.69 79 GLY A CA 1
ATOM 635 C C . GLY A 1 79 ? -12.054 9.206 -1.758 1.00 86.69 79 GLY A C 1
ATOM 636 O O . GLY A 1 79 ? -13.276 9.068 -1.802 1.00 86.69 79 GLY A O 1
ATOM 637 N N . ARG A 1 80 ? -11.221 8.218 -2.120 1.00 86.19 80 ARG A N 1
ATOM 638 C CA . ARG A 1 80 ? -11.692 6.866 -2.483 1.00 86.19 80 ARG A CA 1
ATOM 639 C C . ARG A 1 80 ? -12.143 6.042 -1.278 1.00 86.19 80 ARG A C 1
ATOM 641 O O . ARG A 1 80 ? -12.942 5.124 -1.433 1.00 86.19 80 ARG A O 1
ATOM 648 N N . PHE A 1 81 ? -11.637 6.379 -0.101 1.00 87.38 81 PHE A N 1
ATOM 649 C CA . PHE A 1 81 ? -11.983 5.793 1.187 1.00 87.38 81 PHE A CA 1
ATOM 650 C C . PHE A 1 81 ? -11.664 6.804 2.298 1.00 87.38 81 PHE A C 1
ATOM 652 O O . PHE A 1 81 ? -11.055 7.840 2.028 1.00 87.38 81 PHE A O 1
ATOM 659 N N . ALA A 1 82 ? -12.112 6.535 3.525 1.00 89.25 82 ALA A N 1
ATOM 660 C CA . ALA A 1 82 ? -12.103 7.516 4.611 1.00 89.25 82 ALA A CA 1
ATOM 661 C C . ALA A 1 82 ? -10.788 7.544 5.401 1.00 89.25 82 ALA A C 1
ATOM 663 O O . ALA A 1 82 ? -10.331 8.614 5.800 1.00 89.25 82 ALA A O 1
ATOM 664 N N . LYS A 1 83 ? -10.192 6.373 5.650 1.00 93.31 83 LYS A N 1
ATOM 665 C CA . LYS A 1 83 ? -8.974 6.232 6.459 1.00 93.31 83 LYS A CA 1
ATOM 666 C C . LYS A 1 83 ? -8.051 5.156 5.898 1.00 93.31 83 LYS A C 1
ATOM 668 O O . LYS A 1 83 ? -8.489 4.253 5.184 1.00 93.31 83 LYS A O 1
ATOM 673 N N . LEU A 1 84 ? -6.777 5.240 6.255 1.00 95.56 84 LEU A N 1
ATOM 674 C CA . LEU A 1 84 ? -5.732 4.328 5.810 1.00 95.56 84 LEU A CA 1
ATOM 675 C C . LEU A 1 84 ? -4.943 3.803 7.007 1.00 95.56 84 LEU A C 1
ATOM 677 O O . LEU A 1 84 ? -4.582 4.565 7.896 1.00 95.56 84 LEU A O 1
ATOM 681 N N . VAL A 1 85 ? -4.637 2.515 6.997 1.00 96.06 85 VAL A N 1
ATOM 682 C CA . VAL A 1 85 ? -3.675 1.880 7.890 1.00 96.06 85 VAL A CA 1
ATOM 683 C C . VAL A 1 85 ? -2.507 1.400 7.035 1.00 96.06 85 VAL A C 1
ATOM 685 O O . VAL A 1 85 ? -2.702 0.640 6.085 1.00 96.06 85 VAL A O 1
ATOM 688 N N . LEU A 1 86 ? -1.301 1.858 7.350 1.00 95.62 86 LEU A N 1
ATOM 689 C CA . LEU A 1 86 ? -0.056 1.474 6.683 1.00 95.62 86 LEU A CA 1
ATOM 690 C C . LEU A 1 86 ? 0.826 0.724 7.662 1.00 95.62 86 LEU A C 1
ATOM 692 O O . LEU A 1 86 ? 0.873 1.108 8.820 1.00 95.62 86 LEU A O 1
ATOM 696 N N . ASP A 1 87 ? 1.558 -0.289 7.213 1.00 92.81 87 ASP A N 1
ATOM 697 C CA . ASP A 1 87 ? 2.620 -0.888 8.025 1.00 92.81 87 ASP A CA 1
ATOM 698 C C . ASP A 1 87 ? 4.005 -0.344 7.655 1.00 92.81 87 ASP A C 1
ATOM 700 O O . ASP A 1 87 ? 4.154 0.429 6.703 1.00 92.81 87 ASP A O 1
ATOM 704 N N . ARG A 1 88 ? 5.017 -0.747 8.433 1.00 90.31 88 ARG A N 1
ATOM 705 C CA . ARG A 1 88 ? 6.442 -0.496 8.156 1.00 90.31 88 ARG A CA 1
ATOM 706 C C . ARG A 1 88 ? 6.739 0.981 7.866 1.00 90.31 88 ARG A C 1
ATOM 708 O O . ARG A 1 88 ? 7.220 1.311 6.777 1.00 90.31 88 ARG A O 1
ATOM 715 N N . PRO A 1 89 ? 6.463 1.901 8.809 1.00 91.62 89 PRO A N 1
ATOM 716 C CA . PRO A 1 89 ? 6.681 3.338 8.615 1.00 91.62 89 PRO A CA 1
ATOM 717 C C . PRO A 1 89 ? 8.099 3.678 8.126 1.00 91.62 89 PRO A C 1
ATOM 719 O O . PRO A 1 89 ? 8.292 4.602 7.331 1.00 91.62 89 PRO A O 1
ATOM 722 N N . GLU A 1 90 ? 9.104 2.900 8.524 1.00 91.19 90 GLU A N 1
ATOM 723 C CA . GLU A 1 90 ? 10.486 3.051 8.083 1.00 91.19 90 GLU A CA 1
ATOM 724 C C . GLU A 1 90 ? 10.673 2.880 6.564 1.00 91.19 90 GLU A C 1
ATOM 726 O O . GLU A 1 90 ? 11.532 3.555 5.982 1.00 91.19 90 GLU A O 1
ATOM 731 N N . ASP A 1 91 ? 9.860 2.051 5.898 1.00 90.12 91 ASP A N 1
ATOM 732 C CA . ASP A 1 91 ? 9.861 1.862 4.438 1.00 90.12 91 ASP A CA 1
ATOM 733 C C . ASP A 1 91 ? 9.374 3.102 3.676 1.00 90.12 91 ASP A C 1
ATOM 735 O O . ASP A 1 91 ? 9.753 3.308 2.518 1.00 90.12 91 ASP A O 1
ATOM 739 N N . TYR A 1 92 ? 8.649 3.992 4.353 1.00 89.62 92 TYR A N 1
ATOM 740 C CA . TYR A 1 92 ? 8.188 5.278 3.825 1.00 89.62 92 TYR A CA 1
ATOM 741 C C . TYR A 1 92 ? 9.101 6.446 4.216 1.00 89.62 92 TYR A C 1
ATOM 743 O O . TYR A 1 92 ? 8.851 7.591 3.827 1.00 89.62 92 TYR A O 1
ATOM 751 N N . SER A 1 93 ? 10.197 6.179 4.934 1.00 88.31 93 SER A N 1
ATOM 752 C CA . SER A 1 93 ? 11.213 7.191 5.230 1.00 88.31 93 SER A CA 1
ATOM 753 C C . SER A 1 93 ? 11.809 7.783 3.950 1.00 88.31 93 SER A C 1
ATOM 755 O O . SER A 1 93 ? 11.931 7.118 2.919 1.00 88.31 93 SER A O 1
ATOM 757 N N . ASN A 1 94 ? 12.261 9.040 4.019 1.00 87.06 94 ASN A N 1
ATOM 758 C CA . ASN A 1 94 ? 12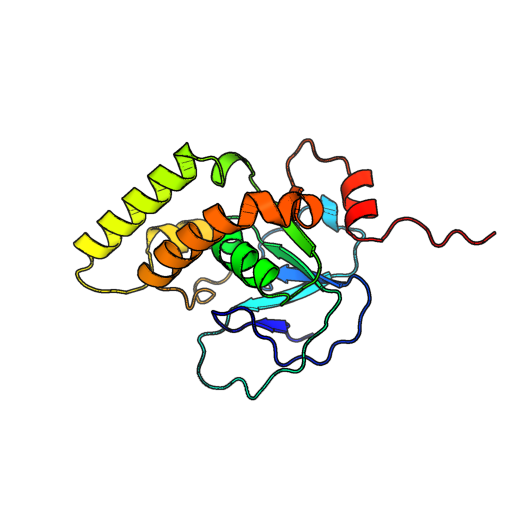.838 9.745 2.867 1.00 87.06 94 ASN A CA 1
ATOM 759 C C . ASN A 1 94 ? 13.966 8.960 2.176 1.00 87.06 94 ASN A C 1
ATOM 761 O O . ASN A 1 94 ? 14.063 8.976 0.946 1.00 87.06 94 ASN A O 1
ATOM 765 N N . TRP A 1 95 ? 14.802 8.268 2.955 1.00 85.19 95 TRP A N 1
ATOM 766 C CA . TRP A 1 95 ? 15.916 7.486 2.428 1.00 85.19 95 TRP A CA 1
ATOM 767 C C . TRP A 1 95 ? 15.454 6.205 1.728 1.00 85.19 95 TRP A C 1
ATOM 769 O O . TRP A 1 95 ? 15.823 5.980 0.573 1.00 85.19 95 TRP A O 1
ATOM 779 N N . ARG A 1 96 ? 14.605 5.387 2.373 1.00 88.62 96 ARG A N 1
ATOM 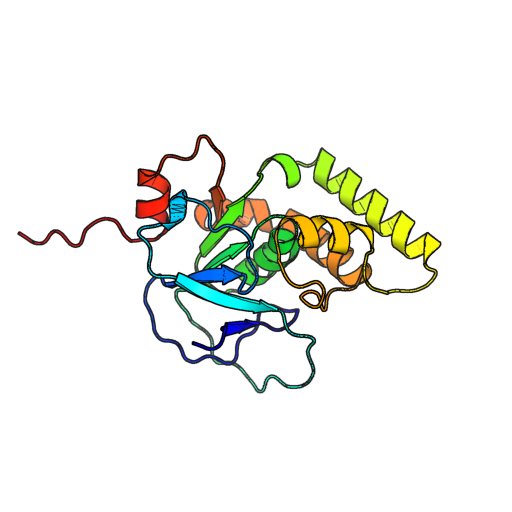780 C CA . ARG A 1 96 ? 14.076 4.157 1.751 1.00 88.62 96 ARG A CA 1
ATOM 781 C C . ARG A 1 96 ? 13.211 4.470 0.533 1.00 88.62 96 ARG A C 1
ATOM 783 O O . ARG A 1 96 ? 13.291 3.769 -0.477 1.00 88.62 96 ARG A O 1
ATOM 790 N N . TYR A 1 97 ? 12.491 5.585 0.573 1.00 86.31 97 TYR A N 1
ATOM 791 C CA . TYR A 1 97 ? 11.772 6.131 -0.567 1.00 86.31 97 TYR A CA 1
ATOM 792 C C . TYR A 1 97 ? 12.710 6.449 -1.745 1.00 86.31 97 TYR A C 1
ATOM 794 O O . TYR A 1 97 ? 12.490 5.992 -2.871 1.00 86.31 97 TYR A O 1
ATOM 802 N N . PHE A 1 98 ? 13.786 7.205 -1.498 1.00 89.12 98 PHE A N 1
ATOM 803 C CA . PHE A 1 98 ? 14.767 7.548 -2.530 1.00 89.12 98 PHE A CA 1
ATOM 804 C C . PHE A 1 98 ? 15.430 6.297 -3.119 1.00 89.12 98 PHE A C 1
ATOM 806 O O . PHE A 1 98 ? 15.507 6.159 -4.342 1.00 89.12 98 PHE A O 1
ATOM 813 N N . ALA A 1 99 ? 15.837 5.357 -2.263 1.00 90.88 99 ALA A N 1
ATOM 814 C CA . ALA A 1 99 ? 16.426 4.089 -2.675 1.00 90.88 99 ALA A CA 1
ATOM 815 C C . ALA A 1 99 ? 15.462 3.265 -3.544 1.00 90.88 99 ALA A C 1
ATOM 817 O O . ALA A 1 99 ? 15.858 2.767 -4.600 1.00 90.88 99 ALA A O 1
ATOM 818 N N . THR A 1 100 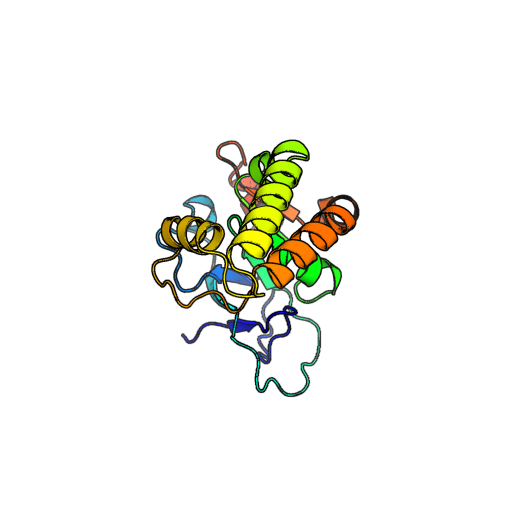? 14.188 3.170 -3.151 1.00 90.00 100 THR A N 1
ATOM 819 C CA . THR A 1 100 ? 13.150 2.469 -3.923 1.00 90.00 100 THR A CA 1
ATOM 820 C C . THR A 1 100 ? 12.968 3.109 -5.296 1.00 90.00 100 THR A C 1
ATOM 822 O O . THR A 1 100 ? 13.027 2.414 -6.311 1.00 90.00 100 THR A O 1
ATOM 825 N N . ARG A 1 101 ? 12.860 4.442 -5.363 1.00 92.81 101 ARG A N 1
ATOM 826 C CA . ARG A 1 101 ? 12.747 5.180 -6.630 1.00 92.81 101 ARG A CA 1
ATOM 827 C C . ARG A 1 101 ? 13.953 4.945 -7.540 1.00 92.81 101 ARG A C 1
ATOM 829 O O . ARG A 1 101 ? 13.783 4.744 -8.741 1.00 92.81 101 ARG A O 1
ATOM 836 N N . LEU A 1 102 ? 15.167 4.969 -6.989 1.00 93.94 102 LEU A N 1
ATOM 837 C CA . LEU A 1 102 ? 16.390 4.725 -7.754 1.00 93.94 102 LEU A CA 1
ATOM 838 C C . LEU A 1 102 ? 16.425 3.295 -8.308 1.00 93.94 102 LEU A C 1
ATOM 840 O O . LEU A 1 102 ? 16.720 3.102 -9.488 1.00 93.94 102 LEU A O 1
ATOM 844 N N . CYS A 1 103 ? 16.060 2.306 -7.487 1.00 93.62 103 CYS A N 1
ATOM 845 C CA . CYS A 1 103 ? 15.965 0.910 -7.912 1.00 93.62 103 CYS A CA 1
ATOM 846 C C . CYS A 1 103 ? 14.974 0.741 -9.067 1.00 93.62 103 CYS A C 1
ATOM 848 O O . CYS A 1 103 ? 15.331 0.143 -10.076 1.00 93.62 103 CYS A O 1
ATOM 850 N N . LEU A 1 104 ? 13.775 1.317 -8.954 1.00 93.81 104 LEU A N 1
ATOM 851 C CA . LEU A 1 104 ? 12.742 1.226 -9.988 1.00 93.81 104 LEU A CA 1
ATOM 852 C C . LEU A 1 104 ? 13.154 1.920 -11.290 1.00 93.81 104 LEU A C 1
ATOM 854 O O . LEU A 1 104 ? 12.950 1.375 -12.370 1.00 93.81 104 LEU A O 1
ATOM 858 N N . LYS A 1 105 ? 13.804 3.090 -11.220 1.00 94.81 105 LYS A N 1
ATOM 859 C CA . LYS A 1 105 ? 14.353 3.752 -12.417 1.00 94.81 105 LYS A CA 1
ATOM 860 C C . LYS A 1 105 ? 15.400 2.883 -13.115 1.00 94.81 105 LYS A C 1
ATOM 862 O O . LYS A 1 105 ? 15.405 2.798 -14.341 1.00 94.81 105 LYS A O 1
ATOM 867 N N . ASN A 1 106 ? 16.277 2.241 -12.347 1.00 95.44 106 ASN A N 1
ATOM 868 C CA . ASN A 1 106 ? 17.296 1.347 -12.892 1.00 95.44 106 ASN A CA 1
ATOM 869 C C . ASN A 1 106 ? 16.685 0.067 -13.470 1.00 95.44 106 ASN A C 1
ATOM 871 O O . ASN A 1 106 ? 17.124 -0.387 -14.522 1.00 95.44 106 ASN A O 1
ATOM 875 N N . GLU A 1 107 ? 15.660 -0.486 -12.826 1.00 94.75 107 GLU A N 1
ATOM 876 C CA . GLU A 1 107 ? 14.902 -1.628 -13.335 1.00 94.75 107 GLU A CA 1
ATOM 877 C C . GLU A 1 107 ? 14.228 -1.278 -14.664 1.00 94.75 107 GLU A C 1
ATOM 879 O O . GLU A 1 107 ? 14.472 -1.961 -15.651 1.00 94.75 107 GLU A O 1
ATOM 884 N N . LYS A 1 108 ? 13.517 -0.145 -14.749 1.00 94.31 108 LYS A N 1
ATOM 885 C CA . LYS A 1 108 ? 12.913 0.329 -16.005 1.00 94.31 108 LYS A CA 1
ATOM 886 C C . LYS A 1 108 ? 13.938 0.464 -17.131 1.00 94.31 108 LYS A C 1
ATOM 888 O O . LYS A 1 108 ? 13.694 0.016 -18.245 1.00 94.31 108 LYS A O 1
ATOM 893 N N . ARG A 1 109 ? 15.104 1.054 -16.835 1.00 94.19 109 ARG A N 1
ATOM 894 C CA . ARG A 1 109 ? 16.207 1.185 -17.803 1.00 94.19 109 ARG A CA 1
ATOM 895 C C . ARG A 1 109 ? 16.721 -0.174 -18.276 1.00 94.19 109 ARG A C 1
ATOM 897 O O . ARG A 1 109 ? 16.958 -0.333 -19.464 1.00 94.19 109 ARG A O 1
ATOM 904 N N . ARG A 1 110 ? 16.880 -1.140 -17.366 1.00 94.44 110 ARG A N 1
ATOM 905 C CA . ARG A 1 110 ? 17.344 -2.499 -17.689 1.00 94.44 110 ARG A CA 1
ATOM 906 C C . ARG A 1 110 ? 16.332 -3.286 -18.516 1.00 94.44 110 ARG A C 1
ATOM 908 O O . ARG A 1 110 ? 16.737 -4.014 -19.409 1.00 94.44 110 ARG A O 1
ATOM 915 N N . MET A 1 111 ? 15.043 -3.133 -18.223 1.00 92.94 111 MET A N 1
ATOM 916 C CA . MET A 1 111 ? 13.973 -3.826 -18.945 1.00 92.94 111 MET A CA 1
ATOM 917 C C . MET A 1 111 ? 13.693 -3.211 -20.324 1.00 92.94 111 MET A C 1
ATOM 919 O O . MET A 1 111 ? 13.022 -3.834 -21.143 1.00 92.94 111 MET A O 1
ATOM 923 N N . GLY A 1 112 ? 14.139 -1.973 -20.575 1.00 91.38 112 GLY A N 1
ATOM 924 C CA . GLY A 1 112 ? 13.912 -1.257 -21.837 1.00 91.38 112 GLY A CA 1
ATOM 925 C C . GLY A 1 112 ? 12.439 -0.954 -22.145 1.00 91.38 112 GLY A C 1
ATOM 926 O O . GLY A 1 112 ? 12.124 -0.462 -23.223 1.00 91.38 112 GLY A O 1
ATOM 927 N N . SER A 1 113 ? 11.527 -1.251 -21.218 1.00 87.56 113 SER A N 1
ATOM 928 C CA . SER A 1 113 ? 10.078 -1.179 -21.398 1.00 87.56 113 SER A CA 1
ATOM 929 C C . SER A 1 113 ? 9.379 -0.966 -20.055 1.00 87.56 113 SER A C 1
ATOM 931 O O . SER A 1 113 ? 9.948 -1.208 -18.986 1.00 87.56 113 SER A O 1
ATOM 933 N N . ASP A 1 114 ? 8.143 -0.465 -20.101 1.00 90.25 114 ASP A N 1
ATOM 934 C CA . ASP A 1 114 ? 7.334 -0.237 -18.905 1.00 90.25 114 ASP A CA 1
ATOM 935 C C . ASP A 1 114 ? 6.517 -1.480 -18.546 1.00 90.25 114 ASP A C 1
ATOM 937 O O . ASP A 1 114 ? 5.329 -1.582 -18.831 1.00 90.25 114 ASP A O 1
ATOM 941 N N . VAL A 1 115 ? 7.198 -2.454 -17.954 1.00 90.31 115 VAL A N 1
ATOM 942 C CA . VAL A 1 115 ? 6.629 -3.746 -17.545 1.00 90.31 115 VAL A CA 1
ATOM 943 C C . VAL A 1 115 ? 6.455 -3.807 -16.029 1.00 90.31 115 VAL A C 1
ATOM 945 O O . VAL A 1 115 ? 6.725 -2.835 -15.324 1.00 90.31 115 VAL A O 1
ATOM 948 N N . TYR A 1 116 ? 5.998 -4.939 -15.500 1.00 89.81 116 TYR A N 1
ATOM 949 C CA . TYR A 1 116 ? 5.965 -5.176 -14.056 1.00 89.81 116 TYR A CA 1
ATOM 950 C C . TYR A 1 116 ? 7.374 -5.135 -13.453 1.00 89.81 116 TYR A C 1
ATOM 952 O O . TYR A 1 116 ? 8.349 -5.469 -14.120 1.00 89.81 116 TYR A O 1
ATOM 960 N N . SER A 1 117 ? 7.485 -4.727 -12.187 1.00 90.50 117 SER A N 1
ATOM 961 C CA . SER A 1 117 ? 8.752 -4.713 -11.444 1.00 90.50 117 SER A CA 1
ATOM 962 C C . SER A 1 117 ? 8.992 -6.077 -10.783 1.00 90.50 117 SER A C 1
ATOM 964 O O . SER A 1 117 ? 8.338 -6.359 -9.773 1.00 90.50 117 SER A O 1
ATOM 966 N N . PRO A 1 118 ? 9.932 -6.919 -11.264 1.00 89.19 118 PRO A N 1
ATOM 967 C CA . PRO A 1 118 ? 10.382 -8.105 -10.539 1.00 89.19 118 PRO A CA 1
ATOM 968 C C . PRO A 1 118 ? 10.680 -7.846 -9.061 1.00 89.19 118 PRO A C 1
ATOM 970 O O . PRO A 1 118 ? 10.369 -8.680 -8.209 1.00 89.19 118 PRO A O 1
ATOM 973 N N . ARG A 1 119 ? 11.285 -6.698 -8.731 1.00 89.50 119 ARG A N 1
ATOM 974 C CA . ARG A 1 119 ? 11.601 -6.354 -7.341 1.00 89.50 119 ARG A CA 1
ATOM 975 C C . ARG A 1 119 ? 10.343 -6.192 -6.490 1.00 89.50 119 ARG A C 1
ATOM 977 O O . ARG A 1 119 ? 10.276 -6.791 -5.417 1.00 89.50 119 ARG A O 1
ATOM 984 N N . LEU A 1 120 ? 9.378 -5.392 -6.940 1.00 89.75 120 LEU A N 1
ATOM 985 C CA . LEU A 1 120 ? 8.150 -5.163 -6.177 1.00 89.75 120 LEU A CA 1
ATOM 986 C C . LEU A 1 120 ?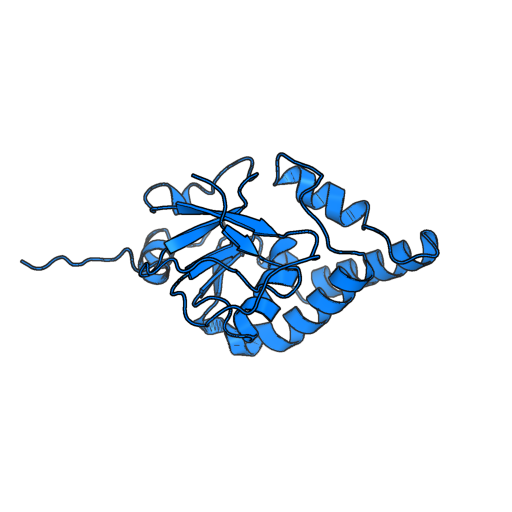 7.277 -6.408 -6.143 1.00 89.75 120 LEU A C 1
ATOM 988 O O . LEU A 1 120 ? 6.745 -6.721 -5.084 1.00 89.75 120 LEU A O 1
ATOM 992 N N . MET A 1 121 ? 7.225 -7.179 -7.232 1.00 88.06 121 MET A N 1
ATOM 993 C CA . MET A 1 121 ? 6.568 -8.488 -7.234 1.00 88.06 121 MET A CA 1
ATOM 994 C C . MET A 1 121 ? 7.154 -9.400 -6.155 1.00 88.06 121 MET A C 1
ATOM 996 O O . MET A 1 121 ? 6.410 -9.935 -5.344 1.00 88.06 121 MET A O 1
ATOM 1000 N N . ARG A 1 122 ? 8.487 -9.505 -6.044 1.00 88.56 122 ARG A N 1
ATOM 1001 C CA . ARG A 1 122 ? 9.120 -10.288 -4.967 1.00 88.56 122 ARG A CA 1
ATOM 1002 C C . ARG A 1 122 ? 8.798 -9.760 -3.573 1.00 88.56 122 ARG A C 1
ATOM 1004 O O . ARG A 1 122 ? 8.671 -10.560 -2.657 1.00 88.56 122 ARG A O 1
ATOM 1011 N N . GLN A 1 123 ? 8.731 -8.442 -3.378 1.00 89.12 123 GLN A N 1
ATOM 1012 C CA . GLN A 1 123 ? 8.362 -7.873 -2.077 1.00 89.12 123 GLN A CA 1
ATOM 1013 C C . GLN A 1 123 ? 6.913 -8.197 -1.727 1.00 89.12 123 GLN A C 1
ATOM 1015 O O . GLN A 1 123 ? 6.630 -8.589 -0.601 1.00 89.12 123 GLN A O 1
ATOM 1020 N N . LEU A 1 124 ? 6.023 -8.104 -2.707 1.00 87.75 124 LEU A N 1
ATOM 1021 C CA . LEU A 1 124 ? 4.616 -8.410 -2.539 1.00 87.75 124 LEU A CA 1
ATOM 1022 C C . LEU A 1 124 ? 4.377 -9.904 -2.327 1.00 87.75 124 LEU A C 1
ATOM 1024 O O . LEU A 1 124 ? 3.589 -10.249 -1.463 1.00 87.75 124 LEU A O 1
ATOM 1028 N N . HIS A 1 125 ? 5.129 -10.788 -2.985 1.00 86.81 125 HIS A N 1
ATOM 1029 C CA . HIS A 1 125 ? 5.098 -12.239 -2.741 1.00 86.81 125 HIS A CA 1
ATOM 1030 C C . HIS A 1 125 ? 5.564 -12.644 -1.342 1.00 86.81 125 HIS A C 1
ATOM 1032 O O . HIS A 1 125 ? 5.450 -13.808 -0.987 1.00 86.81 125 HIS A O 1
ATOM 1038 N N . LYS A 1 126 ? 6.145 -11.735 -0.552 1.00 87.62 126 LYS A N 1
ATOM 1039 C CA . LYS A 1 126 ? 6.429 -12.015 0.864 1.00 87.62 126 LYS A CA 1
ATOM 1040 C C . LYS A 1 126 ? 5.212 -11.790 1.755 1.00 87.62 126 LYS A C 1
ATOM 1042 O O . LYS A 1 126 ? 5.246 -12.168 2.915 1.00 87.62 126 LYS A O 1
ATOM 1047 N N . ILE A 1 127 ? 4.192 -11.109 1.240 1.00 88.06 127 ILE A N 1
ATOM 1048 C CA . ILE A 1 127 ? 3.054 -10.600 2.012 1.00 88.06 127 ILE A CA 1
ATOM 1049 C C . ILE A 1 127 ? 1.740 -11.153 1.453 1.00 88.06 127 ILE A C 1
ATOM 1051 O O . ILE A 1 127 ? 0.799 -11.378 2.209 1.00 88.06 127 ILE A O 1
ATOM 1055 N N . LEU A 1 128 ? 1.696 -11.425 0.148 1.00 86.50 128 LEU A N 1
ATOM 1056 C CA . LEU A 1 128 ? 0.541 -11.946 -0.559 1.00 86.50 128 LEU A CA 1
ATOM 1057 C C . LEU A 1 128 ? 0.806 -13.334 -1.147 1.00 86.50 128 LEU A C 1
ATOM 1059 O O . LEU A 1 128 ? 1.852 -13.570 -1.753 1.00 86.50 128 LEU A O 1
ATOM 1063 N N . SER A 1 129 ? -0.187 -14.211 -1.029 1.00 76.94 129 SER A N 1
ATOM 1064 C CA . SER A 1 129 ? -0.183 -15.596 -1.500 1.00 76.94 129 SER A CA 1
ATOM 1065 C C . SER A 1 129 ? -0.305 -15.751 -3.013 1.00 76.94 129 SER A C 1
ATOM 1067 O O . SER A 1 129 ? 0.032 -16.810 -3.540 1.00 76.94 129 SER A O 1
ATOM 1069 N N . VAL A 1 130 ? -0.739 -14.710 -3.731 1.00 66.31 130 VAL A N 1
ATOM 1070 C CA . VAL A 1 130 ? -0.955 -14.760 -5.182 1.00 66.31 130 VAL A CA 1
ATOM 1071 C C . VAL A 1 130 ? -0.147 -13.677 -5.893 1.00 66.31 130 VAL A C 1
ATOM 1073 O O . VAL A 1 130 ? -0.239 -12.491 -5.584 1.00 66.31 130 VAL A O 1
ATOM 1076 N N . ALA A 1 131 ? 0.630 -14.107 -6.887 1.00 53.78 131 ALA A N 1
ATOM 1077 C CA . ALA A 1 131 ? 1.541 -13.281 -7.678 1.00 53.78 131 ALA A CA 1
ATOM 1078 C C . ALA A 1 131 ? 0.853 -12.325 -8.666 1.00 53.78 131 ALA A C 1
ATOM 1080 O O . ALA A 1 131 ? 1.399 -11.279 -9.021 1.00 53.78 131 ALA A O 1
ATOM 1081 N N . ASP A 1 132 ? -0.362 -12.666 -9.095 1.00 57.56 132 ASP A N 1
ATOM 1082 C CA . ASP A 1 132 ? -1.110 -11.935 -10.127 1.00 57.56 132 ASP A CA 1
ATOM 1083 C C . ASP A 1 132 ? -1.725 -10.618 -9.636 1.00 57.56 132 ASP A C 1
ATOM 1085 O O . ASP A 1 132 ? -2.402 -9.914 -10.388 1.00 57.56 132 ASP A O 1
ATOM 1089 N N . TYR A 1 133 ? -1.472 -10.266 -8.377 1.00 57.84 133 TYR A N 1
ATOM 1090 C CA . TYR A 1 133 ? -2.138 -9.187 -7.660 1.00 57.84 133 TYR A CA 1
ATOM 1091 C C . TYR A 1 133 ? -1.817 -7.773 -8.154 1.00 57.84 133 TYR A C 1
ATOM 1093 O O . TYR A 1 133 ? -2.434 -6.811 -7.696 1.00 57.84 133 TYR A O 1
ATOM 1101 N N . PHE A 1 134 ? -0.859 -7.618 -9.073 1.00 62.78 134 PHE A N 1
ATOM 1102 C CA . PHE A 1 134 ? -0.377 -6.299 -9.469 1.00 62.78 134 PHE A CA 1
ATOM 1103 C C . PHE A 1 134 ? -0.537 -6.031 -10.948 1.00 62.78 134 PHE A C 1
ATOM 1105 O O . PHE A 1 134 ? 0.159 -6.565 -11.807 1.00 62.78 134 PHE A O 1
ATOM 1112 N N . SER A 1 135 ? -1.473 -5.131 -11.216 1.00 74.19 135 SER A N 1
ATOM 1113 C CA . SER A 1 135 ? -1.655 -4.436 -12.480 1.00 74.19 135 SER A CA 1
ATOM 1114 C C . SER A 1 135 ? -0.680 -3.274 -12.683 1.00 74.19 135 SER A C 1
ATOM 1116 O O . SER A 1 135 ? -0.662 -2.707 -13.768 1.00 74.19 135 SER A O 1
ATOM 1118 N N . LEU A 1 136 ? 0.128 -2.939 -11.669 1.00 85.50 136 LEU A N 1
ATOM 1119 C CA . LEU A 1 136 ? 0.983 -1.753 -11.652 1.00 85.50 136 LEU A CA 1
ATOM 1120 C C . LEU A 1 136 ? 2.341 -2.013 -12.318 1.00 85.50 136 LEU A C 1
ATOM 1122 O O . LEU A 1 136 ? 3.120 -2.863 -11.865 1.00 85.50 136 LEU A O 1
ATOM 1126 N N . THR A 1 137 ? 2.641 -1.253 -13.370 1.00 90.62 137 THR A N 1
ATOM 1127 C CA . THR A 1 137 ? 3.948 -1.265 -14.042 1.00 90.62 137 THR A CA 1
ATOM 1128 C C . THR A 1 137 ? 5.013 -0.560 -13.198 1.00 90.62 137 THR A C 1
ATOM 1130 O O . THR A 1 137 ? 4.721 0.126 -12.217 1.00 90.62 137 THR A O 1
ATOM 1133 N N . ILE A 1 138 ? 6.288 -0.685 -13.577 1.00 92.75 138 ILE A N 1
ATOM 1134 C CA . ILE A 1 138 ? 7.378 0.091 -12.967 1.00 92.75 138 ILE A CA 1
ATOM 1135 C C . ILE A 1 138 ? 7.071 1.599 -13.031 1.00 92.75 138 ILE A C 1
ATOM 1137 O O . ILE A 1 138 ? 7.343 2.328 -12.075 1.00 92.75 138 ILE A O 1
ATOM 1141 N N . GLY A 1 139 ? 6.499 2.069 -14.142 1.00 92.38 139 GLY A N 1
ATOM 1142 C CA . GLY A 1 139 ? 6.036 3.437 -14.335 1.00 92.38 139 GLY A CA 1
ATOM 1143 C C . GLY A 1 139 ? 4.963 3.840 -13.332 1.00 92.38 139 GLY A C 1
ATOM 1144 O O . GLY A 1 139 ? 5.109 4.890 -12.702 1.00 92.38 139 GLY A O 1
ATOM 1145 N N . ASP A 1 140 ? 3.957 2.990 -13.120 1.00 91.00 140 ASP A N 1
ATOM 1146 C CA . ASP A 1 140 ? 2.915 3.234 -12.122 1.00 91.00 140 ASP A CA 1
ATOM 1147 C C . ASP A 1 140 ? 3.512 3.343 -10.720 1.00 91.00 140 ASP A C 1
ATOM 1149 O O . ASP A 1 140 ? 3.240 4.304 -10.006 1.00 91.00 140 ASP A O 1
ATOM 1153 N N . TRP A 1 141 ? 4.398 2.423 -10.331 1.00 91.88 141 TRP A N 1
ATOM 1154 C CA . TRP A 1 141 ? 5.047 2.471 -9.021 1.00 91.88 141 TRP A CA 1
ATOM 1155 C C . TRP A 1 141 ? 5.899 3.724 -8.822 1.00 91.88 141 TRP A C 1
ATOM 1157 O O . TRP A 1 141 ? 5.868 4.323 -7.748 1.00 91.88 141 TRP A O 1
ATOM 1167 N N . LEU A 1 142 ? 6.634 4.157 -9.850 1.00 93.25 142 LEU A N 1
ATOM 1168 C CA . LEU A 1 142 ? 7.390 5.411 -9.812 1.00 93.25 142 LEU A CA 1
ATOM 1169 C C . LEU A 1 142 ? 6.470 6.623 -9.633 1.00 93.25 142 LEU A C 1
ATOM 1171 O O . LEU A 1 142 ? 6.771 7.501 -8.821 1.00 93.25 142 LEU A O 1
ATOM 1175 N N . TYR A 1 143 ? 5.364 6.663 -10.376 1.00 92.50 143 TYR A N 1
ATOM 1176 C CA . TYR A 1 143 ? 4.371 7.730 -10.302 1.00 92.50 143 TYR A CA 1
ATOM 1177 C C . TYR A 1 143 ? 3.680 7.772 -8.932 1.00 92.50 143 TYR A C 1
ATOM 1179 O O . TYR A 1 143 ? 3.619 8.822 -8.289 1.00 92.50 143 TYR A O 1
ATOM 1187 N N . LEU A 1 144 ? 3.199 6.624 -8.462 1.00 91.19 144 LEU A N 1
ATOM 1188 C CA . LEU A 1 144 ? 2.473 6.456 -7.208 1.00 91.19 144 LEU A CA 1
ATOM 1189 C C . LEU A 1 144 ? 3.347 6.755 -5.995 1.00 91.19 144 LEU A C 1
ATOM 1191 O O . LEU A 1 144 ? 2.904 7.446 -5.077 1.00 91.19 144 LEU A O 1
ATOM 1195 N N . ALA A 1 145 ? 4.607 6.323 -6.015 1.00 91.06 145 ALA A N 1
ATOM 1196 C CA . ALA A 1 145 ? 5.583 6.715 -5.011 1.00 91.06 145 ALA A CA 1
ATOM 1197 C C . ALA A 1 145 ? 5.694 8.253 -4.950 1.00 91.06 145 ALA A C 1
ATOM 1199 O O . ALA A 1 145 ? 5.588 8.850 -3.875 1.00 91.06 145 ALA A O 1
ATOM 1200 N N . GLU A 1 146 ? 5.835 8.917 -6.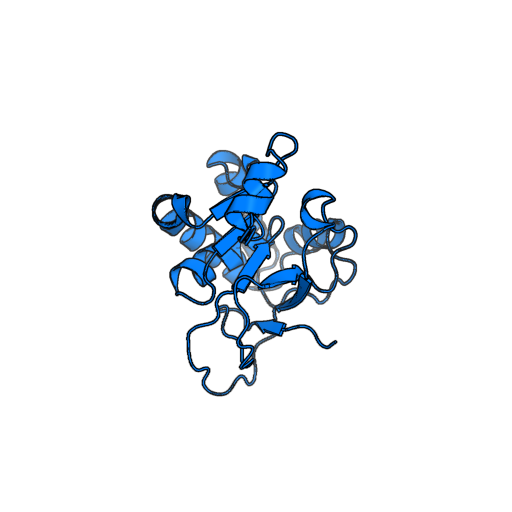103 1.00 90.88 146 GLU A N 1
ATOM 1201 C CA . GLU A 1 146 ? 6.020 10.372 -6.167 1.00 90.88 146 GLU A CA 1
ATOM 1202 C C . GLU A 1 146 ? 4.807 11.135 -5.648 1.00 90.88 146 GLU A C 1
ATOM 1204 O O . GLU A 1 146 ? 4.951 12.062 -4.846 1.00 90.88 146 GLU A O 1
ATOM 1209 N N . LYS A 1 147 ? 3.612 10.679 -6.016 1.00 91.56 147 LYS A N 1
ATOM 1210 C CA . LYS A 1 147 ? 2.358 11.195 -5.476 1.00 91.56 147 LYS A CA 1
ATOM 1211 C C . LYS A 1 147 ? 2.222 10.943 -3.979 1.00 91.56 147 LYS A C 1
ATOM 1213 O O . LYS A 1 147 ? 1.856 11.860 -3.249 1.00 91.56 147 LYS A O 1
ATOM 1218 N N . SER A 1 148 ? 2.573 9.752 -3.506 1.00 90.75 148 SER A N 1
ATOM 1219 C CA . SER A 1 148 ? 2.497 9.402 -2.086 1.00 90.75 148 SER A CA 1
ATOM 1220 C C . SER A 1 148 ? 3.279 10.384 -1.232 1.00 90.75 148 SER A C 1
ATOM 1222 O O . SER A 1 148 ? 2.728 10.950 -0.292 1.00 90.75 148 SER A O 1
ATOM 1224 N N . LYS A 1 149 ? 4.530 10.672 -1.609 1.00 90.00 149 LYS A N 1
ATOM 1225 C CA . LYS A 1 149 ? 5.379 11.619 -0.876 1.00 90.00 149 LYS A CA 1
ATOM 1226 C C . LYS A 1 149 ? 4.765 13.022 -0.793 1.00 90.00 149 LYS A C 1
ATOM 1228 O O . LYS A 1 149 ? 4.915 13.692 0.224 1.00 90.00 149 LYS A O 1
ATOM 1233 N N . GLN A 1 150 ? 4.082 13.468 -1.848 1.00 91.44 150 GLN A N 1
ATOM 1234 C CA . GLN A 1 150 ? 3.426 14.780 -1.882 1.00 91.44 150 GLN A CA 1
ATOM 1235 C C . GLN A 1 150 ? 2.195 14.844 -0.966 1.00 91.44 150 GLN A C 1
ATOM 1237 O O . GLN A 1 150 ? 1.940 15.884 -0.360 1.00 91.44 150 GLN A O 1
ATOM 1242 N N . TYR A 1 151 ? 1.430 13.754 -0.868 1.00 93.19 151 TYR A N 1
ATOM 1243 C CA . TYR A 1 151 ? 0.178 13.726 -0.108 1.00 93.19 151 TYR A CA 1
ATOM 1244 C C . TYR A 1 151 ? 0.355 13.373 1.371 1.00 93.19 151 TYR A C 1
ATOM 1246 O O . TYR A 1 151 ? -0.429 13.844 2.192 1.00 93.19 151 TYR A O 1
ATOM 1254 N N . LEU A 1 152 ? 1.389 12.607 1.726 1.00 90.81 152 LEU A N 1
ATOM 1255 C CA . LEU A 1 152 ? 1.604 12.078 3.079 1.00 90.81 152 LEU A CA 1
ATOM 1256 C C . LEU A 1 152 ? 1.532 13.151 4.190 1.00 90.81 152 LEU A C 1
ATOM 1258 O O . LEU A 1 152 ? 0.792 12.933 5.147 1.00 90.81 152 LEU A O 1
ATOM 1262 N N . PRO A 1 153 ? 2.158 14.344 4.063 1.00 91.12 153 PRO A N 1
ATOM 1263 C CA . PRO A 1 153 ? 2.062 15.380 5.099 1.00 91.12 153 PRO A CA 1
ATOM 1264 C C . PRO A 1 153 ? 0.643 15.927 5.304 1.00 91.12 153 PRO A C 1
ATOM 1266 O O . PRO A 1 153 ? 0.294 16.346 6.401 1.00 91.12 153 PRO A O 1
ATOM 1269 N N . ARG A 1 154 ? -0.187 15.934 4.251 1.00 92.62 154 ARG A N 1
ATOM 1270 C CA . ARG A 1 154 ? -1.563 16.462 4.295 1.00 92.62 154 ARG A CA 1
ATOM 1271 C C . ARG A 1 154 ? -2.563 15.455 4.856 1.00 92.62 154 ARG A C 1
ATOM 1273 O O . ARG A 1 154 ? -3.647 15.847 5.268 1.00 92.62 154 ARG A O 1
ATOM 1280 N N . LEU A 1 155 ? -2.208 14.172 4.842 1.00 93.88 155 LEU A N 1
ATOM 1281 C CA . LEU A 1 155 ? -3.082 13.062 5.218 1.00 93.88 155 LEU A CA 1
ATOM 1282 C C . LEU A 1 155 ? -2.734 12.457 6.581 1.00 93.88 155 LEU A C 1
ATOM 1284 O O . LEU A 1 155 ? -3.326 11.449 6.945 1.00 93.88 155 LEU A O 1
ATOM 1288 N N . ALA A 1 156 ? -1.814 13.057 7.344 1.00 91.19 156 ALA A N 1
ATOM 1289 C CA . ALA A 1 156 ? -1.333 12.507 8.614 1.00 91.19 156 ALA A CA 1
ATOM 1290 C C . ALA A 1 156 ? -2.469 12.105 9.576 1.00 91.19 156 ALA A C 1
ATOM 1292 O O . ALA A 1 156 ? -2.427 11.025 10.147 1.00 91.19 156 ALA A O 1
ATOM 1293 N N . ASN A 1 157 ? -3.534 12.907 9.677 1.00 92.44 157 ASN A N 1
ATOM 1294 C CA . ASN A 1 157 ? -4.674 12.625 10.565 1.00 92.44 157 ASN A CA 1
ATOM 1295 C C . ASN A 1 157 ? -5.602 11.498 10.062 1.00 92.44 157 ASN A C 1
ATOM 1297 O O . ASN A 1 157 ? -6.475 11.039 10.794 1.00 92.44 157 ASN A O 1
ATOM 1301 N N . MET A 1 158 ? -5.455 11.085 8.803 1.00 93.75 158 MET A N 1
ATOM 1302 C CA . MET A 1 158 ? -6.242 10.029 8.155 1.00 93.75 158 MET A CA 1
ATOM 1303 C C . MET A 1 158 ? -5.444 8.730 7.984 1.00 93.75 158 MET A C 1
ATOM 1305 O O . MET A 1 158 ? -5.979 7.762 7.440 1.00 93.75 158 MET A O 1
ATOM 1309 N N . ILE A 1 159 ? -4.178 8.710 8.414 1.00 95.50 159 ILE A N 1
ATOM 1310 C CA . ILE A 1 159 ? -3.267 7.572 8.290 1.00 95.50 159 ILE A CA 1
ATOM 1311 C C . ILE A 1 159 ? -2.870 7.097 9.687 1.00 95.50 159 ILE A C 1
ATOM 1313 O O . ILE A 1 159 ? -2.294 7.853 10.463 1.00 95.50 159 ILE A O 1
ATOM 1317 N N . LEU A 1 160 ? -3.122 5.824 9.974 1.00 95.44 160 LEU A N 1
ATOM 1318 C CA . LEU A 1 160 ? -2.537 5.117 11.106 1.00 95.44 160 LEU A CA 1
ATOM 1319 C C . LEU A 1 160 ? -1.317 4.330 10.625 1.00 95.44 160 LEU A C 1
ATOM 1321 O O . LEU A 1 160 ? -1.414 3.540 9.685 1.00 95.44 160 LEU A O 1
ATOM 1325 N N . TRP A 1 161 ? -0.181 4.525 11.286 1.00 94.62 161 TRP A N 1
ATOM 1326 C CA . TRP A 1 161 ? 1.001 3.689 11.098 1.00 94.62 161 TRP A CA 1
ATOM 1327 C C . TRP A 1 161 ? 0.931 2.517 12.067 1.00 94.62 161 TRP A C 1
ATOM 1329 O O . TRP A 1 161 ? 0.867 2.725 13.270 1.00 94.62 161 TRP A O 1
ATOM 1339 N N . LEU A 1 162 ? 0.908 1.307 11.524 1.00 92.75 162 LEU A N 1
ATOM 1340 C CA . LEU A 1 162 ? 0.930 0.053 12.246 1.00 92.75 162 LEU A CA 1
ATOM 1341 C C . LEU A 1 162 ? 2.376 -0.434 12.346 1.00 92.75 162 LEU A C 1
ATOM 1343 O O . LEU A 1 162 ? 2.996 -0.832 11.356 1.00 92.75 162 LEU A O 1
ATOM 1347 N N . ASP A 1 163 ? 2.897 -0.418 13.559 1.00 88.69 163 ASP A N 1
ATOM 1348 C CA . ASP A 1 163 ? 4.170 -1.015 13.930 1.00 88.69 163 ASP A CA 1
ATOM 1349 C C . ASP A 1 163 ? 4.018 -1.852 15.211 1.00 88.69 163 ASP A C 1
ATOM 1351 O O . ASP A 1 163 ? 2.956 -1.892 15.833 1.00 88.69 163 ASP A O 1
ATOM 1355 N N . GLU A 1 164 ? 5.090 -2.529 15.619 1.00 82.75 164 GLU A N 1
ATOM 1356 C CA . GLU A 1 164 ? 5.111 -3.354 16.838 1.00 82.75 164 GLU A CA 1
ATOM 1357 C C . GLU A 1 164 ? 4.826 -2.557 18.122 1.00 82.75 164 GLU A C 1
ATOM 1359 O O . GLU A 1 164 ? 4.515 -3.139 19.159 1.00 82.75 164 GLU A O 1
ATOM 1364 N N . LYS A 1 165 ? 4.951 -1.228 18.071 1.00 85.12 165 LYS A N 1
ATOM 1365 C CA . LYS A 1 165 ? 4.774 -0.329 19.214 1.00 85.12 165 LYS A CA 1
ATOM 1366 C C . LYS A 1 165 ? 3.385 0.297 19.251 1.00 85.12 165 LYS A C 1
ATOM 1368 O O . LYS A 1 165 ? 3.062 0.960 20.234 1.00 85.12 165 LYS A O 1
ATOM 1373 N N . THR A 1 166 ? 2.581 0.108 18.208 1.00 87.75 166 THR A N 1
ATOM 1374 C CA . THR A 1 166 ? 1.269 0.734 18.072 1.00 87.75 166 THR A CA 1
ATOM 1375 C C . THR A 1 166 ? 0.297 0.099 19.071 1.00 87.75 166 THR A C 1
ATOM 1377 O O . THR A 1 166 ? -0.003 -1.092 18.954 1.00 87.75 166 THR A O 1
ATOM 1380 N N . PRO A 1 167 ? -0.224 0.854 20.056 1.00 88.00 167 PRO A N 1
ATOM 1381 C CA . PRO A 1 167 ? -1.134 0.306 21.053 1.00 88.00 167 PRO A CA 1
ATOM 1382 C C . PRO A 1 167 ? -2.435 -0.193 20.420 1.00 88.00 167 PRO A C 1
ATOM 1384 O O . PRO A 1 167 ? -3.055 0.489 19.605 1.00 88.00 167 PRO A O 1
ATOM 1387 N N . GLN A 1 168 ? -2.923 -1.353 20.861 1.00 85.69 168 GLN A N 1
ATOM 1388 C CA . GLN A 1 168 ? -4.169 -1.945 20.355 1.00 85.69 168 GLN A CA 1
ATOM 1389 C C . GLN A 1 168 ? -5.398 -1.039 20.578 1.00 85.69 168 GLN A C 1
ATOM 1391 O O . GLN A 1 168 ? -6.358 -1.059 19.801 1.00 85.69 168 GLN A O 1
ATOM 1396 N N . GLN A 1 169 ? -5.349 -0.196 21.612 1.00 86.88 169 GLN A N 1
ATOM 1397 C CA . GLN A 1 169 ? -6.361 0.819 21.885 1.00 86.88 169 GLN A CA 1
ATOM 1398 C C . GLN A 1 169 ? -6.415 1.892 20.788 1.00 86.88 169 GLN A C 1
ATOM 1400 O O . GLN A 1 169 ? -7.509 2.228 20.338 1.00 86.88 169 GLN A O 1
ATOM 1405 N N . ASP A 1 170 ? -5.269 2.375 20.307 1.00 89.06 170 ASP A N 1
ATOM 1406 C CA . ASP A 1 170 ? -5.202 3.390 19.248 1.00 89.06 170 ASP A CA 1
ATOM 1407 C C . ASP A 1 170 ? -5.735 2.836 17.928 1.00 89.06 170 ASP A C 1
ATOM 1409 O O . ASP A 1 170 ? -6.484 3.509 17.220 1.00 89.06 170 ASP A O 1
ATOM 1413 N N . ILE A 1 171 ? -5.431 1.567 17.645 1.00 89.19 171 ILE A N 1
ATOM 1414 C CA . ILE A 1 171 ? -5.972 0.834 16.497 1.00 89.19 171 ILE A CA 1
ATOM 1415 C C . ILE A 1 171 ? -7.497 0.773 16.605 1.00 89.19 171 ILE A C 1
ATOM 1417 O O . ILE A 1 171 ? -8.201 1.140 15.669 1.00 89.19 171 ILE A O 1
ATOM 1421 N N . SER A 1 172 ? -8.023 0.395 17.768 1.00 86.19 172 SER A N 1
ATOM 1422 C CA . SER A 1 172 ? -9.468 0.284 17.994 1.00 86.19 172 SER A CA 1
ATOM 1423 C C . SER A 1 172 ? -10.192 1.633 17.888 1.00 86.19 172 SER A C 1
ATOM 1425 O O . SER A 1 172 ? -11.259 1.735 17.279 1.00 86.19 172 SER A O 1
ATOM 1427 N N . ILE A 1 173 ? -9.606 2.699 18.438 1.00 88.56 173 ILE A N 1
ATOM 1428 C CA . ILE A 1 173 ? -10.134 4.066 18.330 1.00 88.56 173 ILE A CA 1
ATOM 1429 C C . ILE A 1 173 ? -10.126 4.518 16.868 1.00 88.56 173 ILE A C 1
ATOM 1431 O O . ILE A 1 173 ? -11.128 5.035 16.367 1.00 88.56 173 ILE A O 1
ATOM 1435 N N . PHE A 1 174 ? -9.021 4.295 16.159 1.00 90.00 174 PHE A N 1
ATOM 1436 C CA . PHE A 1 174 ? -8.877 4.693 14.766 1.00 90.00 174 PHE A CA 1
ATOM 1437 C C . PHE A 1 174 ? -9.870 3.967 13.855 1.00 90.00 174 PHE A C 1
ATOM 1439 O O . PHE A 1 174 ? -10.489 4.601 12.992 1.00 90.00 174 PHE A O 1
ATOM 1446 N N . LEU A 1 175 ? -10.064 2.667 14.088 1.00 87.44 175 LEU A N 1
ATOM 1447 C CA . LEU A 1 175 ? -11.036 1.835 13.385 1.00 87.44 175 LEU A CA 1
ATOM 1448 C C . LEU A 1 175 ? -12.488 2.125 13.790 1.00 87.44 175 LEU A C 1
ATOM 1450 O O . LEU A 1 175 ? -13.408 1.662 13.129 1.00 87.44 175 LEU A O 1
ATOM 1454 N N . GLY A 1 176 ? -12.721 2.929 14.831 1.00 79.81 176 GLY A N 1
ATOM 1455 C CA . GLY A 1 176 ? -14.068 3.248 15.301 1.00 79.81 176 GLY A CA 1
ATOM 1456 C C . GLY A 1 176 ? -14.756 2.087 16.023 1.00 79.81 176 GLY A C 1
ATOM 1457 O O . GLY A 1 176 ? -15.977 2.100 16.155 1.00 79.81 176 GLY A O 1
ATOM 1458 N N . SER A 1 177 ? -13.992 1.105 16.515 1.00 61.38 177 SER A N 1
ATOM 1459 C CA . SER A 1 177 ? -14.493 -0.020 17.317 1.00 61.38 177 SER A CA 1
ATOM 1460 C C . SER A 1 177 ? -14.579 0.302 18.821 1.00 61.38 177 SER A C 1
ATOM 1462 O O . SER A 1 177 ? -15.012 -0.527 19.620 1.00 61.38 177 SER A O 1
ATOM 1464 N N . GLY A 1 178 ? -14.197 1.517 19.232 1.00 45.41 178 GLY A N 1
ATOM 1465 C CA . GLY A 1 178 ? -14.310 2.010 20.607 1.00 45.41 178 GLY A CA 1
ATOM 1466 C C . GLY A 1 178 ? -15.722 2.486 20.980 1.00 45.41 178 GLY A C 1
ATOM 1467 O O . GLY A 1 178 ? -16.068 3.631 20.722 1.00 45.41 178 GLY A O 1
ATOM 1468 N N . ARG A 1 179 ? -16.492 1.607 21.642 1.00 37.81 179 ARG A N 1
ATOM 1469 C CA . ARG A 1 179 ? -17.707 1.847 22.464 1.00 37.81 179 ARG A CA 1
ATOM 1470 C C . ARG A 1 179 ? -18.845 2.695 21.857 1.00 37.81 179 ARG A C 1
ATOM 1472 O O . ARG A 1 179 ? -18.912 3.906 22.036 1.00 37.81 179 ARG A O 1
ATOM 1479 N N . LYS A 1 180 ? -19.912 2.003 21.432 1.00 39.09 180 LYS A N 1
ATOM 1480 C CA . LYS A 1 180 ? -21.263 2.312 21.942 1.00 39.09 180 LYS A CA 1
ATOM 1481 C C . LYS A 1 180 ? -21.480 1.532 23.245 1.00 39.09 180 LYS A C 1
ATOM 1483 O O . LYS A 1 180 ? -22.165 0.519 23.250 1.00 39.09 180 LYS A O 1
ATOM 1488 N N . SER A 1 181 ? -20.869 1.960 24.346 1.00 36.47 181 SER A N 1
ATOM 1489 C CA . SER A 1 181 ? -21.377 1.592 25.673 1.00 36.47 181 SER A CA 1
ATOM 1490 C C . SER A 1 181 ? -22.402 2.653 26.054 1.00 36.47 181 SER A C 1
ATOM 1492 O O . SER A 1 181 ? -22.053 3.681 26.630 1.00 36.47 181 SER A O 1
ATOM 1494 N N . ALA A 1 182 ? -23.641 2.440 25.618 1.00 42.53 182 ALA A N 1
ATOM 1495 C CA . ALA A 1 182 ? -24.798 3.105 26.190 1.00 42.53 182 ALA A CA 1
ATOM 1496 C C . ALA A 1 182 ? -25.293 2.223 27.337 1.00 42.53 182 ALA A C 1
ATOM 1498 O O . ALA A 1 182 ? -25.868 1.167 27.082 1.00 42.53 182 ALA A O 1
ATOM 1499 N N . SER A 1 183 ? -25.010 2.644 28.566 1.00 34.69 183 SER A N 1
ATOM 1500 C CA . SER A 1 183 ? -25.701 2.248 29.798 1.00 34.69 183 SER A CA 1
ATOM 1501 C C . SER A 1 183 ? -25.139 3.074 30.942 1.00 34.69 183 SER A C 1
ATOM 1503 O O . SER A 1 183 ? -23.915 2.930 31.176 1.00 34.69 183 SER A O 1
#

pLDDT: mean 82.47, std 14.99, range [34.69, 96.06]

Radius of gyration: 16.44 Å; chains: 1; bounding box: 43×32×52 Å

Sequence (183 aa):
MPPIVFDRDGKTESSVKSDNLLLVPDSLFEIPSAFSEQEKKQYRIGRNIFLEKARQQNNFIVYAPFPLGFWAIPALAQGRFAKLVLDRPEDYSNWRYFATRLCLKNEKRRMGSDVYSPRLMRQLHKILSVADYFSLTIGDWLYLAEKSKQYLPRLANMILWLDEKTPQQDISIFLGSGRKSAS

Foldseek 3Di:
DDAFEAELQLATQDPDADALEEEEAPFFPDDPPLCVPGHYGYYAYDLDDDDPDDDDDHQYEYEAEPPRLLSVLSSVVVRSHQAYEYEDVVCLDPVVLVVLLVLLVVQCVVVVDFAADPVRLVVVVVTGVDSVRDSATSVSSNVSSVSNVVRCVVCVVRYHYDDPPDDSVNSCVSSVVPDPPDD

Organism: NCBI:txid1686310